Protein AF-A0A967E9S5-F1 (afdb_monomer)

Mean predicted aligned error: 9.25 Å

Structure (mmCIF, N/CA/C/O backbone):
data_AF-A0A967E9S5-F1
#
_entry.id   AF-A0A967E9S5-F1
#
loop_
_atom_site.group_PDB
_atom_site.id
_atom_site.type_symbol
_atom_site.label_atom_id
_atom_site.label_alt_id
_atom_site.label_comp_id
_atom_site.label_asym_id
_atom_site.label_entity_id
_atom_site.label_seq_id
_atom_site.pdbx_PDB_ins_code
_atom_site.Cartn_x
_atom_site.Cartn_y
_atom_site.Cartn_z
_atom_site.occupancy
_atom_site.B_iso_or_equiv
_atom_site.auth_seq_id
_atom_site.auth_comp_id
_atom_site.auth_asym_id
_atom_site.auth_atom_id
_atom_site.pdbx_PDB_model_num
ATOM 1 N N . MET A 1 1 ? -20.248 9.396 2.957 1.00 60.66 1 MET A N 1
ATOM 2 C CA . MET A 1 1 ? -20.149 8.300 3.943 1.00 60.66 1 MET A CA 1
ATOM 3 C C . MET A 1 1 ? -21.564 7.961 4.375 1.00 60.66 1 MET A C 1
ATOM 5 O O . MET A 1 1 ? -22.319 8.894 4.610 1.00 60.66 1 MET A O 1
ATOM 9 N N . THR A 1 2 ? -21.963 6.690 4.352 1.00 88.25 2 THR A N 1
ATOM 10 C CA . THR A 1 2 ? -23.326 6.303 4.770 1.00 88.25 2 THR A CA 1
ATOM 11 C C . THR A 1 2 ? -23.394 6.158 6.289 1.00 88.25 2 THR A C 1
ATOM 13 O O . THR A 1 2 ? -22.354 5.924 6.908 1.00 88.25 2 THR A O 1
ATOM 16 N N . ASP A 1 3 ? -24.593 6.215 6.876 1.00 89.94 3 ASP A N 1
ATOM 17 C CA . ASP A 1 3 ? -24.793 5.948 8.312 1.00 89.94 3 ASP A CA 1
ATOM 18 C C . ASP A 1 3 ? -24.189 4.597 8.719 1.00 89.94 3 ASP A C 1
ATOM 20 O O . ASP A 1 3 ? -23.517 4.478 9.740 1.00 89.94 3 ASP A O 1
ATOM 24 N N . LYS A 1 4 ? -24.326 3.583 7.857 1.00 92.62 4 LYS A N 1
ATOM 25 C CA . LYS A 1 4 ? -23.734 2.259 8.069 1.00 92.62 4 LYS A CA 1
ATOM 26 C C . LYS A 1 4 ? 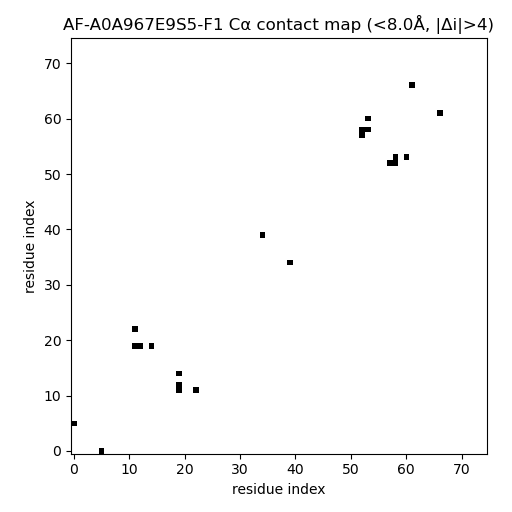-22.202 2.298 8.072 1.00 92.62 4 LYS A C 1
ATOM 28 O O . LYS A 1 4 ? -21.581 1.666 8.921 1.00 92.62 4 LYS A O 1
ATOM 33 N N . THR A 1 5 ? -21.587 3.035 7.145 1.00 94.62 5 THR A N 1
ATOM 34 C CA . THR A 1 5 ? -20.123 3.194 7.092 1.00 94.62 5 THR A CA 1
ATOM 35 C C . THR A 1 5 ? -19.602 3.890 8.349 1.00 94.62 5 THR A C 1
ATOM 37 O O . THR A 1 5 ? -18.600 3.452 8.905 1.00 94.62 5 THR A O 1
ATOM 40 N N . GLN A 1 6 ? -20.299 4.928 8.821 1.00 95.31 6 GLN A N 1
ATOM 41 C CA . GLN A 1 6 ? -19.921 5.658 10.031 1.00 95.31 6 GLN A CA 1
ATOM 42 C C . GLN A 1 6 ? -19.927 4.741 11.260 1.00 95.31 6 GLN A C 1
ATOM 44 O O . GLN A 1 6 ? -18.941 4.695 11.991 1.00 95.31 6 GLN A O 1
ATOM 49 N N . VAL A 1 7 ? -20.990 3.948 11.442 1.00 96.19 7 VAL A N 1
ATOM 50 C CA . VAL A 1 7 ? -21.094 2.999 12.563 1.00 96.19 7 VAL A CA 1
ATOM 51 C C . VAL A 1 7 ? -19.959 1.970 12.546 1.00 96.19 7 VAL A C 1
ATOM 53 O O . VAL A 1 7 ? -19.372 1.698 13.590 1.00 96.19 7 VAL A O 1
ATOM 56 N N . ILE A 1 8 ? -19.609 1.425 11.375 1.00 95.31 8 ILE A N 1
ATOM 57 C CA . ILE A 1 8 ? -18.517 0.444 11.248 1.00 95.31 8 ILE A CA 1
ATOM 58 C C . ILE A 1 8 ? -17.173 1.069 11.637 1.00 95.31 8 ILE A C 1
ATOM 60 O O . ILE A 1 8 ? -16.412 0.468 12.394 1.00 95.31 8 ILE A O 1
ATOM 64 N N . VAL A 1 9 ? -16.891 2.289 11.168 1.00 96.00 9 VAL A N 1
ATOM 65 C CA . VAL A 1 9 ? -15.653 3.002 11.516 1.00 96.00 9 VAL A CA 1
ATOM 66 C C . VAL A 1 9 ? -15.600 3.292 13.017 1.00 96.00 9 VAL A C 1
ATOM 68 O O . VAL A 1 9 ? -14.586 3.022 13.657 1.00 96.00 9 VAL A O 1
ATOM 71 N N . GLU A 1 10 ? -16.689 3.779 13.611 1.00 97.06 10 GLU A N 1
ATOM 72 C CA . GLU A 1 10 ? -16.760 4.039 15.053 1.00 97.06 10 GLU A CA 1
ATOM 73 C C . GLU A 1 10 ? -16.561 2.778 15.898 1.00 97.06 10 GLU A C 1
ATOM 75 O O . GLU A 1 10 ? -15.947 2.840 16.965 1.00 97.06 10 GLU A O 1
ATOM 80 N N . GLN A 1 11 ? -17.073 1.633 15.445 1.00 97.06 11 GLN A N 1
ATOM 81 C CA . GLN A 1 11 ? -16.863 0.348 16.107 1.00 97.06 11 GLN A CA 1
ATOM 82 C C . GLN A 1 11 ? -15.411 -0.116 15.978 1.00 97.06 11 GLN A C 1
ATOM 84 O O . GLN A 1 11 ? -14.802 -0.464 16.989 1.00 97.06 11 GLN A O 1
ATOM 89 N N . ALA A 1 12 ? -14.831 -0.052 14.777 1.00 97.00 12 ALA A N 1
ATOM 90 C CA . ALA A 1 12 ? -13.439 -0.423 14.545 1.00 97.00 12 ALA A CA 1
ATOM 91 C C . ALA A 1 12 ? -12.480 0.431 15.388 1.00 97.00 12 ALA A C 1
ATOM 93 O O . ALA A 1 12 ? -11.552 -0.091 15.997 1.00 97.00 12 ALA A O 1
ATOM 94 N N . LEU A 1 13 ? -12.731 1.737 15.520 1.00 97.06 13 LEU A N 1
ATOM 95 C CA . LEU A 1 13 ? -11.886 2.633 16.317 1.00 97.06 13 LEU A CA 1
ATOM 96 C C . LEU A 1 13 ? -11.861 2.309 17.822 1.00 97.06 13 LEU A C 1
ATOM 98 O O . LEU A 1 13 ? -10.924 2.728 18.503 1.00 97.06 13 LEU A O 1
ATOM 102 N N . LYS A 1 14 ? -12.835 1.549 18.343 1.00 97.88 14 LYS A N 1
ATOM 103 C CA . LYS A 1 14 ? -12.867 1.095 19.748 1.00 97.88 14 LYS A CA 1
ATOM 104 C C . LYS A 1 14 ? -12.019 -0.154 20.007 1.00 97.88 14 LYS A C 1
ATOM 106 O O . LYS A 1 14 ? -11.788 -0.480 21.169 1.00 97.88 14 LYS A O 1
ATOM 111 N N . LEU A 1 15 ? -11.569 -0.845 18.960 1.00 98.00 15 LEU A N 1
ATOM 112 C CA . LEU A 1 15 ? -10.727 -2.034 19.071 1.00 98.00 15 LEU A CA 1
ATOM 113 C C . LEU A 1 15 ? -9.291 -1.675 19.470 1.00 98.00 15 LEU A C 1
ATOM 115 O O . LEU A 1 15 ? -8.844 -0.531 19.305 1.00 98.00 15 LEU A O 1
ATOM 119 N N . SER A 1 16 ? -8.539 -2.665 19.954 1.00 98.44 16 SER A N 1
ATOM 120 C CA . SER A 1 16 ? -7.102 -2.513 20.181 1.00 98.44 16 SER A CA 1
ATOM 121 C C . SER A 1 16 ? -6.354 -2.241 18.863 1.00 98.44 16 SER A C 1
ATOM 123 O O . SER A 1 16 ? -6.862 -2.542 17.781 1.00 98.44 16 SER A O 1
ATOM 125 N N . PRO A 1 17 ? -5.132 -1.675 18.902 1.00 97.94 17 PRO A N 1
ATOM 126 C CA . PRO A 1 17 ? -4.361 -1.415 17.685 1.00 97.94 17 PRO A CA 1
ATOM 127 C C . PRO A 1 17 ? -4.174 -2.637 16.774 1.00 97.94 17 PRO A C 1
ATOM 129 O O . PRO A 1 17 ? -4.253 -2.481 15.559 1.00 97.94 17 PRO A O 1
ATOM 132 N N . ASN A 1 18 ? -3.977 -3.830 17.344 1.00 97.69 18 ASN A N 1
ATOM 133 C CA . ASN A 1 18 ? -3.777 -5.058 16.571 1.00 97.69 18 ASN A CA 1
ATOM 134 C C . ASN A 1 18 ? -5.065 -5.505 15.873 1.00 97.69 18 ASN A C 1
ATOM 136 O O . ASN A 1 18 ? -5.054 -5.758 14.676 1.00 97.69 18 ASN A O 1
ATOM 140 N N . GLU A 1 19 ? -6.187 -5.519 16.591 1.00 97.56 19 GLU A N 1
ATOM 141 C CA . GLU A 1 19 ? -7.495 -5.859 16.013 1.00 97.56 19 GLU A CA 1
ATOM 142 C C . GLU A 1 19 ? -7.910 -4.851 14.930 1.00 97.56 19 GLU A C 1
ATOM 144 O O . GLU A 1 19 ? -8.482 -5.222 13.910 1.00 97.56 19 GLU A O 1
ATOM 149 N N . ARG A 1 20 ? -7.581 -3.561 15.099 1.00 98.00 20 ARG A N 1
ATOM 150 C CA . ARG A 1 20 ? -7.795 -2.566 14.036 1.00 98.00 20 ARG A CA 1
ATOM 151 C C . ARG A 1 20 ? -6.962 -2.844 12.794 1.00 98.00 20 ARG A C 1
ATOM 153 O O . ARG A 1 20 ? -7.461 -2.627 11.694 1.00 98.00 20 ARG A O 1
ATOM 160 N N . ALA A 1 21 ? -5.708 -3.262 12.965 1.00 97.12 21 ALA A N 1
ATOM 161 C CA . ALA A 1 21 ? -4.848 -3.618 11.843 1.00 97.12 21 ALA A CA 1
ATOM 162 C C . ALA A 1 21 ? -5.421 -4.821 11.082 1.00 97.12 21 ALA A C 1
ATOM 164 O O . ALA A 1 21 ? -5.506 -4.766 9.862 1.00 97.12 21 ALA A O 1
ATOM 165 N N . GLU A 1 22 ? -5.910 -5.833 11.800 1.00 97.31 22 GLU A N 1
ATOM 166 C CA . GLU A 1 22 ? -6.558 -7.008 11.209 1.00 97.31 22 GLU A CA 1
ATOM 167 C C . GLU A 1 22 ? -7.834 -6.639 10.430 1.00 97.31 22 GLU A C 1
ATOM 169 O O . GLU A 1 22 ? -8.017 -7.067 9.292 1.00 97.31 22 GLU A O 1
ATOM 174 N N . VAL A 1 23 ? -8.692 -5.774 10.986 1.00 97.00 23 VAL A N 1
ATOM 175 C CA . VAL A 1 23 ? -9.876 -5.264 10.268 1.00 97.00 23 VAL A CA 1
ATOM 176 C C . VAL A 1 23 ? -9.473 -4.485 9.015 1.00 97.00 23 VAL A C 1
ATOM 178 O O . VAL A 1 23 ? -10.088 -4.651 7.962 1.00 97.00 23 VAL A O 1
ATOM 181 N N . ALA A 1 24 ? -8.452 -3.631 9.108 1.00 96.06 24 ALA A N 1
ATOM 182 C CA . ALA A 1 24 ? -7.970 -2.864 7.965 1.00 96.06 24 ALA A CA 1
ATOM 183 C C . ALA A 1 24 ? -7.405 -3.775 6.864 1.00 96.06 24 ALA A C 1
ATOM 185 O O . ALA A 1 24 ? -7.713 -3.560 5.696 1.00 96.06 24 ALA A O 1
ATOM 186 N N . GLU A 1 25 ? -6.634 -4.799 7.232 1.00 95.44 25 GLU A N 1
ATOM 187 C CA . GLU A 1 25 ? -6.086 -5.792 6.307 1.00 95.44 25 GLU A CA 1
ATOM 188 C C . GLU A 1 25 ? -7.198 -6.525 5.550 1.00 95.44 25 GLU A C 1
ATOM 190 O O . GLU A 1 25 ? -7.184 -6.548 4.322 1.00 95.44 25 GLU A O 1
ATOM 195 N N . GLN A 1 26 ? -8.209 -7.041 6.257 1.00 94.38 26 GLN A N 1
ATOM 196 C CA . GLN A 1 26 ? -9.335 -7.738 5.626 1.00 94.38 26 GLN A CA 1
ATOM 197 C C . GLN A 1 26 ? -10.140 -6.823 4.694 1.00 94.38 26 GLN A C 1
ATOM 199 O O . GLN A 1 26 ? -10.521 -7.229 3.595 1.00 94.38 26 GLN A O 1
ATOM 204 N N . LEU A 1 27 ? -10.391 -5.575 5.108 1.00 93.38 27 LEU A N 1
ATOM 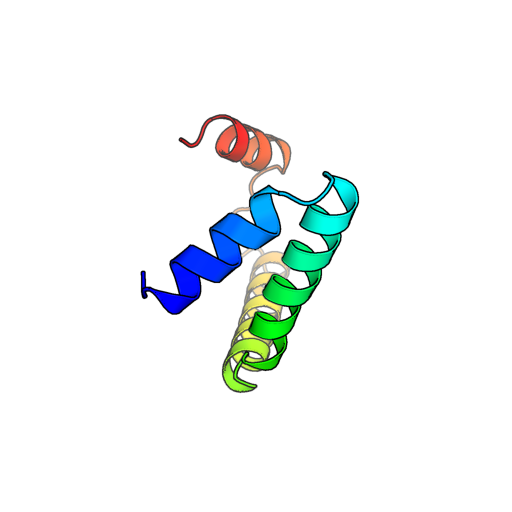205 C CA . LEU A 1 27 ? -11.093 -4.599 4.273 1.00 93.38 27 LEU A CA 1
ATOM 206 C C . LEU A 1 27 ? -10.298 -4.263 3.010 1.00 93.38 27 LEU A C 1
ATOM 208 O O . LEU A 1 27 ? -10.898 -4.207 1.942 1.00 93.38 27 LEU A O 1
ATOM 212 N N . ILE A 1 28 ? -8.979 -4.072 3.110 1.00 90.69 28 ILE A N 1
ATOM 213 C CA . ILE A 1 28 ? -8.112 -3.839 1.947 1.00 90.69 28 ILE A CA 1
ATOM 214 C C . ILE A 1 28 ? -8.125 -5.058 1.020 1.00 90.69 28 ILE A C 1
ATOM 216 O O . ILE A 1 28 ? -8.400 -4.893 -0.163 1.00 90.69 28 ILE A O 1
ATOM 220 N N . ALA A 1 29 ? -7.932 -6.267 1.552 1.00 87.31 29 ALA A N 1
ATOM 221 C CA . ALA A 1 29 ? -7.939 -7.498 0.761 1.00 87.31 29 ALA A CA 1
ATOM 222 C C . ALA A 1 29 ? -9.269 -7.710 0.014 1.00 87.31 29 ALA A C 1
ATOM 224 O O . ALA A 1 29 ? -9.280 -8.144 -1.135 1.00 87.31 29 ALA A O 1
ATOM 225 N N . SER A 1 30 ? -10.402 -7.332 0.617 1.00 87.00 30 SER A N 1
ATOM 226 C CA . SER A 1 30 ? -11.708 -7.410 -0.057 1.00 87.00 30 SER A CA 1
ATOM 227 C C . SER A 1 30 ? -11.843 -6.489 -1.277 1.00 87.00 30 SER A C 1
ATOM 229 O O . SER A 1 30 ? -12.709 -6.715 -2.121 1.00 87.00 30 SER A O 1
ATOM 231 N N . LEU A 1 31 ? -11.010 -5.447 -1.386 1.00 84.88 31 LEU A N 1
ATOM 232 C CA . LEU A 1 31 ? -10.976 -4.587 -2.571 1.00 84.88 31 LEU A CA 1
ATOM 233 C C . LEU A 1 31 ? -10.227 -5.263 -3.722 1.00 84.88 31 LEU A C 1
ATOM 235 O O . LEU A 1 31 ? -10.561 -5.018 -4.881 1.00 84.88 31 LEU A O 1
ATOM 239 N N . ASP A 1 32 ? -9.264 -6.129 -3.406 1.00 73.38 32 ASP A N 1
ATOM 240 C CA . ASP A 1 32 ? -8.470 -6.851 -4.400 1.00 73.38 32 ASP A CA 1
ATOM 241 C C . ASP A 1 32 ? -9.294 -7.948 -5.094 1.00 73.38 32 ASP A C 1
ATOM 243 O O . ASP A 1 32 ? -9.130 -8.176 -6.291 1.00 73.38 32 ASP A O 1
ATOM 247 N N . GLU A 1 33 ? -10.261 -8.566 -4.400 1.00 62.72 33 GLU A N 1
ATOM 248 C CA . GLU A 1 33 ? -11.216 -9.514 -5.008 1.00 62.72 33 GLU A CA 1
A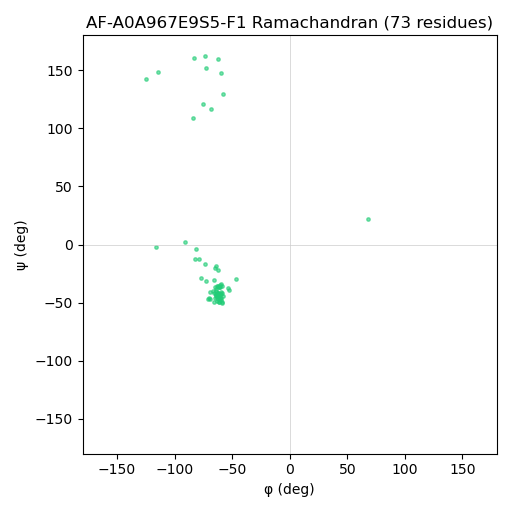TOM 249 C C . GLU A 1 33 ? -12.107 -8.866 -6.084 1.00 62.72 33 GLU A C 1
ATOM 251 O O . GLU A 1 33 ? -12.642 -9.554 -6.954 1.00 62.72 33 GLU A O 1
ATOM 256 N N . ALA A 1 34 ? -12.263 -7.540 -6.042 1.00 60.75 34 ALA A N 1
ATOM 257 C CA . ALA A 1 34 ? -13.047 -6.774 -7.005 1.00 60.75 34 ALA A CA 1
ATOM 258 C C . ALA A 1 34 ? -12.222 -6.268 -8.203 1.00 60.75 34 ALA A C 1
ATOM 260 O O . ALA A 1 34 ? -12.768 -5.560 -9.056 1.00 60.75 34 ALA A O 1
ATOM 261 N N . LEU A 1 35 ? -10.925 -6.593 -8.284 1.00 61.28 35 LEU A N 1
ATOM 262 C CA . LEU A 1 35 ? -10.104 -6.221 -9.432 1.00 61.28 35 LEU A CA 1
ATOM 263 C C . LEU A 1 35 ? -10.565 -6.997 -10.669 1.00 61.28 35 LEU A C 1
ATOM 265 O O . LEU A 1 35 ? -10.491 -8.222 -10.741 1.00 61.28 35 LEU A O 1
ATOM 269 N N . ASP A 1 36 ? -11.051 -6.253 -11.661 1.00 66.25 36 ASP A N 1
AT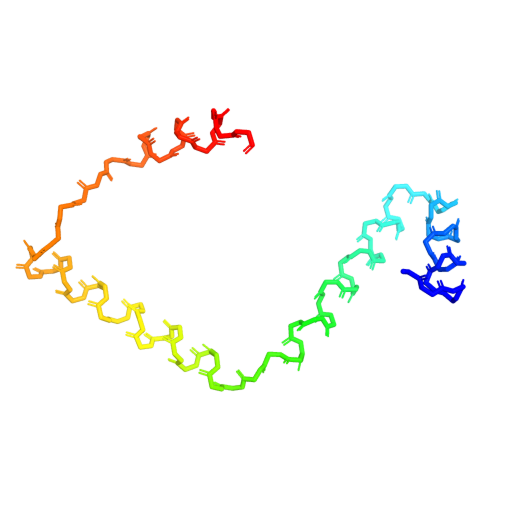OM 270 C CA . ASP A 1 36 ? -11.369 -6.790 -12.976 1.00 66.25 36 ASP A CA 1
ATOM 271 C C . ASP A 1 36 ? -10.103 -7.420 -13.572 1.00 66.25 36 ASP A C 1
ATOM 273 O O . ASP A 1 36 ? -9.049 -6.786 -13.637 1.00 66.25 36 ASP A O 1
ATOM 277 N N . THR A 1 37 ? -10.214 -8.660 -14.041 1.00 66.25 37 THR A N 1
ATOM 278 C CA . THR A 1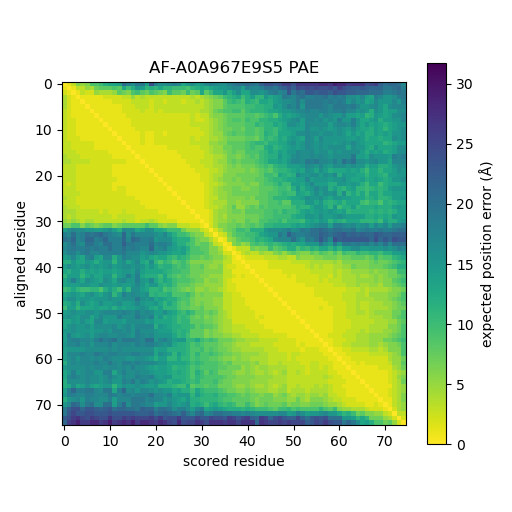 37 ? -9.164 -9.374 -14.782 1.00 66.25 37 THR A CA 1
ATOM 279 C C . THR A 1 37 ? -8.512 -8.535 -15.890 1.00 66.25 37 THR A C 1
ATOM 281 O O . THR A 1 37 ? -7.324 -8.704 -16.166 1.00 66.25 37 THR A O 1
ATOM 284 N N . GLY A 1 38 ? -9.245 -7.586 -16.486 1.00 77.25 38 GLY A N 1
ATOM 285 C CA . GLY A 1 38 ? -8.699 -6.645 -17.464 1.00 77.25 38 GLY A CA 1
ATOM 286 C C . GLY A 1 38 ? -7.654 -5.678 -16.892 1.00 77.25 38 GLY A C 1
ATOM 287 O O . GLY A 1 38 ? -6.731 -5.294 -17.607 1.00 77.25 38 GLY A O 1
ATOM 288 N N . VAL A 1 39 ? -7.750 -5.307 -15.610 1.00 80.81 39 VAL A N 1
ATOM 289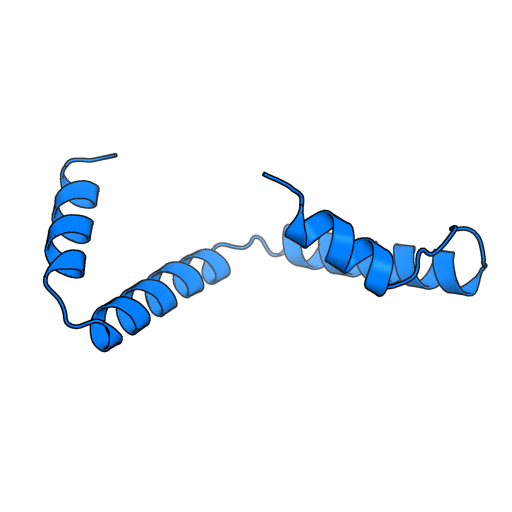 C CA . VAL A 1 39 ? -6.769 -4.444 -14.929 1.00 80.81 39 VAL A CA 1
ATOM 290 C C . VAL A 1 39 ? -5.455 -5.187 -14.730 1.00 80.81 39 VAL A C 1
ATOM 292 O O . VAL A 1 39 ? -4.406 -4.638 -15.060 1.00 80.81 39 VAL A O 1
ATOM 295 N N . GLU A 1 40 ? -5.505 -6.433 -14.256 1.00 82.31 40 GLU A N 1
ATOM 296 C CA . GLU A 1 40 ? -4.302 -7.255 -14.091 1.00 82.31 40 GLU A CA 1
ATOM 297 C C . GLU A 1 40 ? -3.613 -7.477 -15.441 1.00 82.31 40 GLU A C 1
ATOM 299 O O . GLU A 1 40 ? -2.408 -7.265 -15.571 1.00 82.31 40 GLU A O 1
ATOM 304 N N . GLN A 1 41 ? -4.379 -7.804 -16.486 1.00 86.12 41 GLN A N 1
ATOM 305 C CA . GLN A 1 41 ? -3.823 -7.967 -17.827 1.00 86.12 41 GLN A CA 1
ATOM 306 C C . GLN A 1 41 ? -3.168 -6.674 -18.344 1.00 86.12 41 GLN A C 1
ATOM 308 O O . GLN A 1 41 ? -2.036 -6.714 -18.826 1.00 86.12 41 GLN A O 1
ATOM 313 N N . ALA A 1 42 ? -3.832 -5.523 -18.201 1.00 89.56 42 ALA A N 1
ATOM 314 C CA . ALA A 1 42 ? -3.272 -4.235 -18.610 1.00 89.56 42 ALA A CA 1
ATOM 315 C C . ALA A 1 42 ? -1.988 -3.884 -17.832 1.00 89.56 42 ALA A C 1
ATOM 317 O O . ALA A 1 42 ? -1.050 -3.318 -18.398 1.00 89.56 42 ALA A O 1
ATOM 318 N N . TRP A 1 43 ? -1.916 -4.247 -16.548 1.00 90.62 43 TRP A N 1
ATOM 319 C CA . TRP A 1 43 ? -0.707 -4.101 -15.736 1.00 90.62 43 TRP A CA 1
ATOM 320 C C . TRP A 1 43 ? 0.432 -4.986 -16.235 1.00 90.62 43 TRP A C 1
ATOM 322 O O . TRP A 1 43 ? 1.553 -4.498 -16.397 1.00 90.62 43 TRP A O 1
ATOM 332 N N . GLN A 1 44 ? 0.158 -6.258 -16.527 1.00 92.75 44 GLN A N 1
ATOM 333 C CA . GLN A 1 44 ? 1.158 -7.173 -17.077 1.00 92.75 44 GLN A CA 1
ATOM 334 C C . GLN A 1 44 ? 1.699 -6.668 -18.420 1.00 92.75 44 GLN A C 1
ATOM 336 O O . GLN A 1 44 ? 2.916 -6.611 -18.616 1.00 92.75 44 GLN A O 1
ATOM 341 N N . GLU A 1 45 ? 0.818 -6.231 -19.322 1.00 95.50 45 GLU A N 1
ATOM 342 C CA . GLU A 1 45 ? 1.204 -5.648 -20.611 1.00 95.50 45 GLU A CA 1
ATOM 343 C C . GLU A 1 45 ? 2.103 -4.415 -20.430 1.00 95.50 45 GLU A C 1
ATOM 345 O O . GLU A 1 45 ? 3.145 -4.295 -21.081 1.00 95.50 45 GLU A O 1
ATOM 350 N N . GLU A 1 46 ? 1.757 -3.523 -19.500 1.00 96.25 46 GLU A N 1
ATOM 351 C CA . GLU A 1 46 ? 2.542 -2.322 -19.217 1.00 96.25 46 GLU A CA 1
ATOM 352 C C . GLU A 1 46 ? 3.920 -2.643 -18.618 1.00 96.25 46 GLU A C 1
ATOM 354 O O . GLU A 1 46 ? 4.917 -2.020 -18.998 1.00 96.25 46 GLU A O 1
ATOM 359 N N . VAL A 1 47 ? 4.009 -3.627 -17.717 1.00 96.50 47 VAL A N 1
ATOM 360 C CA . VAL A 1 47 ? 5.286 -4.082 -17.144 1.00 96.50 47 VAL A CA 1
ATOM 361 C C . VAL A 1 47 ? 6.200 -4.622 -18.241 1.00 96.50 47 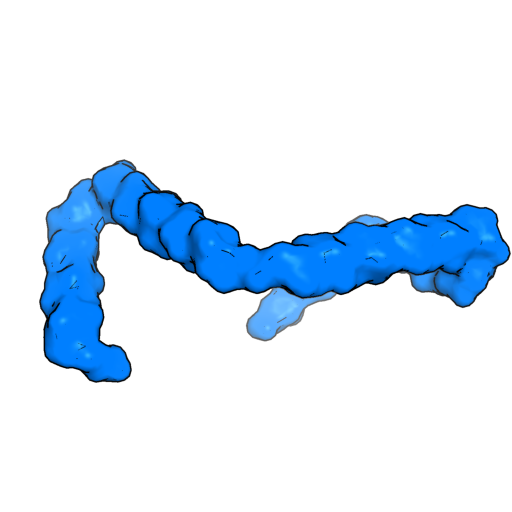VAL A C 1
ATOM 363 O O . VAL A 1 47 ? 7.349 -4.183 -18.342 1.00 96.50 47 VAL A O 1
ATOM 366 N N . GLN A 1 48 ? 5.692 -5.508 -19.105 1.00 97.62 48 GLN A N 1
ATOM 367 C CA . GLN A 1 48 ? 6.471 -6.065 -20.217 1.00 97.62 48 G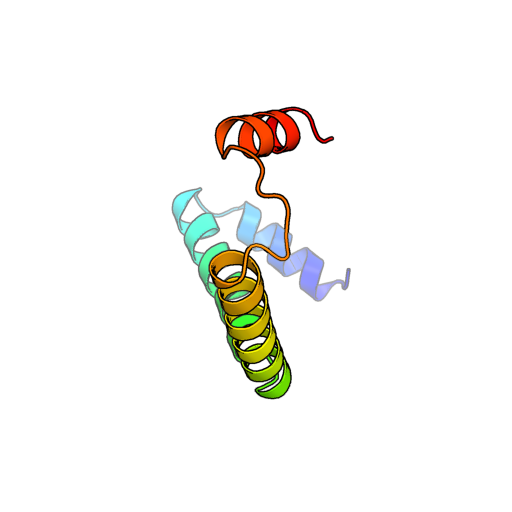LN A CA 1
ATOM 368 C C . GLN A 1 48 ? 6.914 -4.974 -21.197 1.00 97.62 48 GLN A C 1
ATOM 370 O O . GLN A 1 48 ? 8.074 -4.930 -21.618 1.00 97.62 48 GLN A O 1
ATOM 375 N N . ARG A 1 49 ? 6.019 -4.029 -21.513 1.00 97.25 49 ARG A N 1
ATOM 376 C CA . ARG A 1 49 ? 6.334 -2.888 -22.378 1.00 97.25 49 ARG A CA 1
ATOM 377 C C . ARG A 1 49 ? 7.467 -2.042 -21.795 1.00 97.25 49 ARG A C 1
ATOM 379 O O . ARG A 1 49 ? 8.406 -1.713 -22.521 1.00 97.25 49 ARG A O 1
ATOM 386 N N . ARG A 1 50 ? 7.405 -1.692 -20.504 1.00 96.44 50 ARG A N 1
ATOM 387 C CA . ARG A 1 50 ? 8.437 -0.878 -19.833 1.00 96.44 50 ARG A CA 1
ATOM 388 C C . ARG A 1 50 ? 9.771 -1.597 -19.731 1.00 96.44 50 ARG A C 1
ATOM 390 O O . ARG A 1 50 ? 10.798 -0.969 -19.975 1.00 96.44 50 ARG A O 1
ATOM 397 N N . LEU A 1 51 ? 9.761 -2.888 -19.408 1.00 97.00 51 LEU A N 1
ATOM 398 C CA . LEU A 1 51 ? 10.978 -3.691 -19.359 1.00 97.00 51 LEU A CA 1
ATOM 399 C C . LEU A 1 51 ? 11.679 -3.691 -20.721 1.00 97.00 51 LEU A C 1
ATOM 401 O O . LEU A 1 51 ? 12.848 -3.325 -20.806 1.00 97.00 51 LEU A O 1
ATOM 405 N N . GLY A 1 52 ? 10.937 -3.959 -21.799 1.00 97.81 52 GLY A N 1
ATOM 406 C CA . GLY A 1 52 ? 11.500 -3.931 -23.147 1.00 97.81 52 GLY A CA 1
ATOM 407 C C . GLY A 1 52 ? 12.046 -2.554 -23.549 1.00 97.81 52 GLY A C 1
ATOM 408 O O . GLY A 1 52 ? 13.071 -2.470 -24.220 1.00 97.81 52 GLY A O 1
ATOM 409 N N . GLN A 1 53 ? 11.403 -1.458 -23.130 1.00 97.81 53 GLN A N 1
ATOM 410 C CA . GLN A 1 53 ? 11.932 -0.107 -23.359 1.00 97.81 53 GLN A CA 1
ATOM 411 C C . GLN A 1 53 ? 13.258 0.138 -22.629 1.00 97.81 53 GLN A C 1
ATOM 413 O O . GLN A 1 53 ? 14.143 0.795 -23.177 1.00 97.81 53 GLN A O 1
ATOM 418 N N . ILE A 1 54 ? 13.402 -0.379 -21.406 1.00 97.06 54 ILE A N 1
ATOM 419 C CA . ILE A 1 54 ? 14.646 -0.292 -20.633 1.00 97.06 54 ILE A CA 1
ATOM 420 C C . ILE A 1 54 ? 15.750 -1.092 -21.325 1.00 97.06 54 ILE A C 1
ATOM 422 O O . ILE A 1 54 ? 16.831 -0.555 -21.558 1.00 97.06 54 ILE A O 1
ATOM 426 N N . GLU A 1 55 ? 15.470 -2.340 -21.704 1.00 96.88 55 GLU A N 1
ATOM 427 C CA . GLU A 1 55 ? 16.431 -3.225 -22.375 1.00 96.88 55 GLU A CA 1
ATOM 428 C C . GLU A 1 55 ? 16.913 -2.656 -23.716 1.00 96.88 55 GLU A C 1
ATOM 430 O O . GLU A 1 55 ? 18.092 -2.769 -24.051 1.00 96.88 55 GLU A O 1
ATOM 435 N N . ARG A 1 56 ? 16.025 -1.988 -24.465 1.00 97.50 56 ARG A N 1
ATOM 436 C CA . ARG A 1 56 ? 16.366 -1.302 -25.723 1.00 97.50 56 ARG A CA 1
ATOM 437 C C . ARG A 1 56 ? 16.994 0.083 -25.529 1.00 97.50 56 ARG A C 1
ATOM 439 O O . ARG A 1 56 ? 17.380 0.710 -26.512 1.00 97.50 56 ARG A O 1
ATOM 446 N N . GLY A 1 57 ? 17.101 0.578 -24.295 1.00 96.00 57 GLY A N 1
ATOM 447 C CA . GLY A 1 57 ? 17.648 1.907 -24.001 1.00 96.00 57 GLY A CA 1
ATOM 448 C C . GLY A 1 57 ? 16.770 3.070 -24.482 1.00 96.00 57 GLY A C 1
ATOM 449 O O . GLY A 1 57 ? 17.261 4.181 -24.662 1.00 96.00 57 GLY A O 1
ATOM 450 N N . GLU A 1 58 ? 15.474 2.835 -24.692 1.00 97.50 58 GLU A N 1
ATOM 451 C CA . GLU A 1 58 ? 14.512 3.824 -25.207 1.00 97.50 58 GLU A CA 1
ATOM 452 C C . GLU A 1 58 ? 14.046 4.818 -24.133 1.00 97.50 58 GLU A C 1
ATOM 454 O O . GLU A 1 58 ? 13.417 5.831 -24.441 1.00 97.50 58 GLU A O 1
ATOM 459 N N . VAL A 1 59 ? 14.338 4.537 -22.862 1.00 96.00 59 VAL A N 1
ATOM 460 C CA . VAL A 1 59 ? 13.918 5.353 -21.720 1.00 96.00 59 VAL A CA 1
ATOM 461 C C . VAL A 1 59 ? 15.105 5.783 -20.872 1.00 96.00 59 VAL A C 1
ATOM 463 O O . VAL A 1 59 ? 16.043 5.027 -20.621 1.00 96.00 59 VAL A O 1
ATOM 466 N N . LYS A 1 60 ? 15.040 7.018 -20.368 1.00 94.56 60 LYS A N 1
ATOM 467 C CA . LYS A 1 60 ? 16.013 7.535 -19.406 1.00 94.56 60 LYS A CA 1
ATOM 468 C C . LYS A 1 60 ? 15.620 7.102 -17.996 1.00 94.56 60 LYS A C 1
ATOM 470 O O . LYS A 1 60 ? 14.656 7.619 -17.434 1.00 94.56 60 LYS A O 1
ATOM 475 N N . MET A 1 61 ? 16.387 6.184 -17.421 1.00 93.69 61 MET A N 1
ATOM 476 C CA . MET A 1 61 ? 16.229 5.790 -16.022 1.00 93.69 61 MET A CA 1
ATOM 477 C C . MET A 1 61 ? 16.734 6.889 -15.079 1.00 93.69 61 MET A C 1
ATOM 479 O O . MET A 1 61 ? 17.637 7.657 -15.420 1.00 93.69 61 MET A O 1
ATOM 483 N N . ILE A 1 62 ? 16.151 6.949 -13.882 1.00 94.75 62 ILE A N 1
ATOM 484 C CA . ILE A 1 62 ? 16.647 7.768 -12.773 1.00 94.75 62 ILE A CA 1
ATOM 485 C C . ILE A 1 62 ? 17.106 6.857 -11.629 1.00 94.75 62 ILE A C 1
ATOM 487 O O . ILE A 1 62 ? 16.522 5.784 -11.455 1.00 94.75 62 ILE A O 1
ATOM 491 N N . PRO A 1 63 ? 18.121 7.255 -10.843 1.00 95.69 63 PRO A N 1
ATOM 492 C CA . PRO A 1 63 ? 18.540 6.498 -9.667 1.00 95.69 63 PRO A CA 1
ATOM 493 C C . PRO A 1 63 ? 17.408 6.347 -8.645 1.00 95.69 63 PRO A C 1
ATOM 495 O O . PRO A 1 63 ? 16.579 7.247 -8.471 1.00 95.69 63 PRO A O 1
ATOM 498 N N . TRP A 1 64 ? 17.394 5.227 -7.923 1.00 92.81 64 TRP A N 1
ATOM 499 C CA . TRP A 1 64 ? 16.380 4.953 -6.903 1.00 92.81 64 TRP A CA 1
ATOM 500 C C . TRP A 1 64 ? 16.390 5.997 -5.777 1.00 92.81 64 TRP A C 1
ATOM 502 O O . TRP A 1 64 ? 15.341 6.422 -5.293 1.00 92.81 64 TRP A O 1
ATOM 512 N N . GLU A 1 65 ? 17.568 6.500 -5.420 1.00 95.69 65 GLU A N 1
ATOM 513 C CA . GLU A 1 65 ? 17.772 7.535 -4.407 1.00 95.69 65 GLU A CA 1
ATOM 514 C C . GLU A 1 65 ? 17.038 8.832 -4.774 1.00 95.69 65 GLU A C 1
ATOM 516 O O . GLU A 1 65 ? 16.507 9.534 -3.906 1.00 95.69 65 GLU A O 1
ATOM 521 N N . GLU A 1 66 ? 16.959 9.142 -6.073 1.00 94.88 66 GLU A N 1
ATOM 522 C CA . GLU A 1 66 ? 16.201 10.284 -6.568 1.00 94.88 66 GLU A CA 1
ATOM 523 C C . GLU A 1 66 ? 14.690 10.074 -6.405 1.00 94.88 66 GLU A C 1
ATOM 525 O O . GLU A 1 66 ? 13.997 11.002 -5.977 1.00 94.88 66 GLU A O 1
ATOM 530 N N . VAL A 1 67 ? 14.183 8.867 -6.671 1.00 93.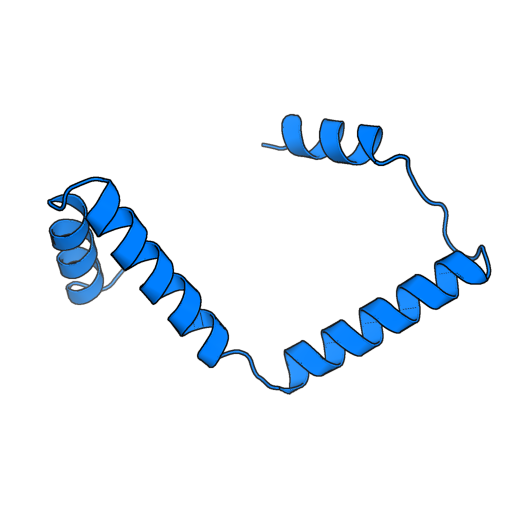50 67 VAL A N 1
ATOM 531 C CA . VAL A 1 67 ? 12.770 8.514 -6.445 1.00 93.50 67 VAL A CA 1
ATOM 532 C C . VAL A 1 67 ? 12.421 8.635 -4.964 1.00 93.50 67 VAL A C 1
ATOM 534 O O . VAL A 1 67 ? 11.464 9.323 -4.608 1.00 93.50 67 VAL A O 1
ATOM 537 N N . GLN A 1 68 ? 13.233 8.045 -4.084 1.00 93.62 68 GLN A N 1
ATOM 538 C CA . GLN A 1 68 ? 13.015 8.106 -2.638 1.00 93.62 68 GLN A CA 1
ATOM 539 C C . GLN A 1 68 ? 12.992 9.545 -2.115 1.00 93.62 68 GLN A C 1
ATOM 541 O O . GLN A 1 68 ? 12.157 9.894 -1.280 1.00 93.62 68 GLN A O 1
ATOM 546 N N . ARG A 1 69 ? 13.900 10.401 -2.601 1.00 94.00 69 ARG A N 1
ATOM 547 C CA . ARG A 1 69 ? 13.916 11.826 -2.248 1.00 94.00 69 ARG A CA 1
ATOM 548 C C . ARG A 1 69 ? 12.613 12.514 -2.658 1.00 94.00 69 ARG A C 1
ATOM 550 O O . ARG A 1 69 ? 12.082 13.285 -1.868 1.00 94.00 69 ARG A O 1
ATOM 557 N N . ARG A 1 70 ? 12.075 12.227 -3.848 1.00 92.69 70 ARG A N 1
ATOM 558 C CA . ARG A 1 70 ? 10.790 12.794 -4.297 1.00 92.69 70 ARG A CA 1
ATOM 559 C C . ARG A 1 70 ? 9.624 12.327 -3.421 1.00 92.69 70 ARG A C 1
ATOM 561 O O . ARG A 1 70 ? 8.838 13.167 -3.005 1.00 92.69 70 ARG A O 1
ATOM 568 N N . LEU A 1 71 ? 9.553 11.038 -3.081 1.00 90.69 71 LEU A N 1
ATOM 569 C CA . LEU A 1 71 ? 8.484 10.483 -2.233 1.00 90.69 71 LEU A CA 1
ATOM 570 C C . LEU A 1 71 ? 8.501 11.043 -0.802 1.00 90.69 71 LEU A C 1
ATOM 572 O O . LEU A 1 71 ? 7.448 11.290 -0.232 1.00 90.69 71 LEU A O 1
ATOM 576 N N . ARG A 1 72 ? 9.686 11.297 -0.232 1.00 82.69 72 ARG A N 1
ATOM 577 C CA . ARG A 1 72 ? 9.828 11.891 1.113 1.00 82.69 72 ARG A CA 1
ATOM 578 C C . ARG A 1 72 ? 9.502 13.387 1.181 1.00 82.69 72 ARG A C 1
ATOM 580 O O . ARG A 1 72 ? 9.330 13.914 2.276 1.00 82.69 72 ARG A O 1
ATOM 587 N N . HIS A 1 73 ? 9.466 14.077 0.042 1.00 70.69 73 HIS A N 1
ATOM 588 C CA . HIS A 1 73 ? 9.212 15.520 -0.037 1.00 70.69 73 HIS A CA 1
ATOM 589 C C . HIS A 1 73 ? 7.920 15.879 -0.787 1.00 70.69 73 HIS A C 1
ATOM 591 O O . HIS A 1 73 ? 7.580 17.059 -0.873 1.00 70.69 73 HIS A O 1
ATOM 597 N N . GLY A 1 74 ? 7.201 14.890 -1.323 1.00 60.56 74 GLY A N 1
ATOM 598 C CA . GLY A 1 74 ? 5.855 15.065 -1.858 1.00 60.56 74 GLY A CA 1
ATOM 599 C C . GLY A 1 74 ? 4.857 15.198 -0.710 1.00 60.56 74 GLY A C 1
ATOM 600 O O . GLY A 1 74 ? 4.791 14.313 0.137 1.00 60.56 74 GLY A O 1
ATOM 601 N N . LYS A 1 75 ? 4.145 16.329 -0.662 1.00 45.06 75 LYS A N 1
ATOM 602 C CA . LYS A 1 75 ? 2.945 16.500 0.168 1.00 45.06 75 LYS A CA 1
ATOM 603 C C . LYS A 1 75 ? 1.825 15.578 -0.293 1.00 45.06 75 LYS A C 1
ATOM 605 O O . LYS A 1 75 ? 1.722 15.393 -1.526 1.00 45.06 75 LYS A O 1
#

Radius of gyration: 19.76 Å; Cα contacts (8 Å, |Δi|>4): 11; chains: 1; bounding box: 43×26×46 Å

Solvent-accessible surface area (backbone atoms only — not comparable to full-atom values): 4519 Å² total; per-residue (Å²): 134,52,75,69,56,51,53,51,50,60,53,47,69,71,46,56,76,65,59,35,49,53,53,49,50,54,56,53,53,60,54,60,76,66,58,53,69,67,56,58,51,52,49,53,54,48,51,54,53,51,50,53,33,52,77,70,62,75,52,88,83,75,61,68,69,59,53,53,53,49,63,76,68,57,128

Secondary structure (DSSP, 8-state):
--HHHHHHHHHHTTS-HHHHHHHHHHHHHHHHTT--HHHHHHHHHHHHHHHHHHHTT-S----HHHHHHHHHH--

pLDDT: mean 89.76, std 11.74, range [45.06, 98.44]

Foldseek 3Di:
DDPVVVVVVVVLVPDDPVSNVVVVVVVVVVVVVVDDPVVVVVVVVVVVVVVVCVVVVVDDDDDPVVVVVCVVPPD

Sequence (75 aa):
MTDKTQVIVEQALKLSPNERAEVAEQLIASLDEALDTGVEQAWQEEVQRRLGQIERGEVKMIPWEEVQRRLRHGK